Protein AF-A0A559QJW7-F1 (afdb_monomer)

Sequence (83 aa):
MESEQKNYAKQIYRRWALQYALAFPLLLALLATVQYVKGQGLVNALLFAAIWSLFSVIVHGLVRLRNLRKNPACVLGDQGEDS

Structure (mmCIF, N/CA/C/O backbone):
data_AF-A0A559QJW7-F1
#
_entry.id   AF-A0A559QJW7-F1
#
loop_
_atom_site.group_PDB
_atom_site.id
_atom_site.type_symbol
_atom_site.label_atom_id
_atom_site.label_alt_id
_atom_site.label_comp_id
_atom_site.label_asym_id
_atom_site.label_entity_id
_atom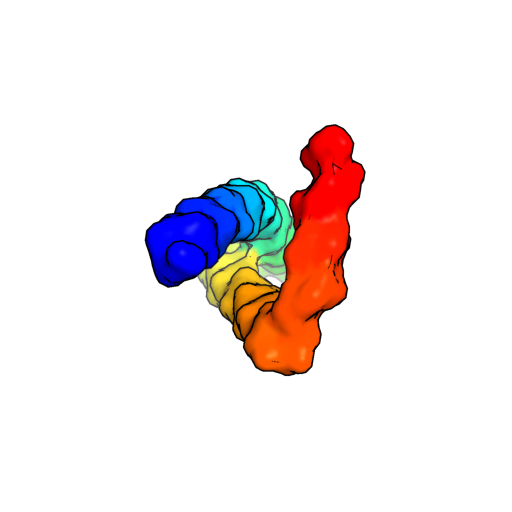_site.label_seq_id
_atom_site.pdbx_PDB_ins_code
_atom_site.Cartn_x
_atom_site.Cartn_y
_atom_site.Cartn_z
_atom_site.occupancy
_atom_site.B_iso_or_equiv
_atom_site.auth_seq_id
_atom_site.auth_comp_id
_atom_site.auth_asym_id
_atom_site.auth_atom_id
_atom_site.pdbx_PDB_model_num
ATOM 1 N N . MET A 1 1 ? 15.848 3.979 -29.172 1.00 55.66 1 MET A N 1
ATOM 2 C CA . MET A 1 1 ? 15.529 2.791 -28.344 1.00 55.66 1 MET A CA 1
ATOM 3 C C . MET A 1 1 ? 15.427 3.112 -26.852 1.00 55.66 1 MET A C 1
ATOM 5 O O . MET A 1 1 ? 14.518 2.607 -26.210 1.00 55.66 1 MET A O 1
ATOM 9 N N . GLU A 1 2 ? 16.287 3.967 -26.285 1.00 60.69 2 GLU A N 1
ATOM 10 C CA . GLU A 1 2 ? 16.231 4.307 -24.847 1.00 60.69 2 GLU A CA 1
ATOM 11 C C . GLU A 1 2 ? 15.033 5.200 -24.449 1.00 60.69 2 GLU A C 1
ATOM 13 O O . GLU A 1 2 ? 14.485 5.067 -23.357 1.00 60.69 2 GLU A O 1
ATOM 18 N N . SER A 1 3 ? 14.580 6.080 -25.348 1.00 62.59 3 SER A N 1
ATOM 19 C CA . SER A 1 3 ? 13.386 6.923 -25.160 1.00 62.59 3 SER A CA 1
ATOM 20 C C . SER A 1 3 ? 12.083 6.115 -25.117 1.00 62.59 3 SER A C 1
ATOM 22 O O . SER A 1 3 ? 11.224 6.369 -24.277 1.00 62.59 3 SER A O 1
ATOM 24 N N . GLU A 1 4 ? 11.972 5.107 -25.980 1.00 63.84 4 GLU A N 1
ATOM 25 C CA . GLU A 1 4 ? 10.845 4.171 -26.042 1.00 63.84 4 GLU A CA 1
ATOM 26 C C . GLU A 1 4 ? 10.719 3.388 -24.726 1.00 63.84 4 GLU A C 1
ATOM 28 O O . GLU A 1 4 ? 9.674 3.415 -24.083 1.00 63.84 4 GLU A O 1
ATOM 33 N N . GLN A 1 5 ? 11.817 2.795 -24.241 1.00 66.31 5 GLN A N 1
ATOM 34 C CA . GLN A 1 5 ? 11.860 2.072 -22.960 1.00 66.31 5 GLN A CA 1
ATOM 35 C C . GLN A 1 5 ? 11.419 2.930 -21.762 1.00 66.31 5 GLN A C 1
ATOM 37 O O . GLN A 1 5 ? 10.675 2.456 -20.900 1.00 66.31 5 GLN A O 1
ATOM 42 N N . LYS A 1 6 ? 11.809 4.213 -21.719 1.00 70.12 6 LYS A N 1
ATOM 43 C CA . LYS A 1 6 ? 11.360 5.145 -20.668 1.00 70.12 6 LYS A CA 1
ATOM 44 C C . LYS A 1 6 ? 9.845 5.376 -20.710 1.00 70.12 6 LYS A C 1
ATOM 46 O O . LYS A 1 6 ? 9.221 5.453 -19.650 1.00 70.12 6 LYS A O 1
ATOM 51 N N . ASN A 1 7 ? 9.245 5.442 -21.900 1.00 75.75 7 ASN A N 1
ATOM 52 C CA . ASN A 1 7 ? 7.797 5.590 -22.055 1.00 75.75 7 ASN A CA 1
ATOM 53 C C . ASN A 1 7 ? 7.033 4.337 -21.608 1.00 75.75 7 ASN A C 1
ATOM 55 O O . ASN A 1 7 ? 6.071 4.470 -20.848 1.00 75.75 7 ASN A O 1
ATOM 59 N N . TYR A 1 8 ? 7.481 3.137 -21.989 1.00 71.12 8 TYR A N 1
ATOM 60 C CA . TYR A 1 8 ? 6.853 1.886 -21.539 1.00 71.12 8 TYR A CA 1
ATOM 61 C C . TYR A 1 8 ? 6.954 1.715 -20.022 1.00 71.12 8 TYR A C 1
ATOM 63 O O . TYR A 1 8 ? 5.947 1.469 -19.356 1.00 71.12 8 TYR A O 1
ATOM 71 N N . ALA A 1 9 ? 8.139 1.948 -19.449 1.00 73.44 9 ALA A N 1
ATOM 72 C CA . ALA A 1 9 ? 8.338 1.890 -18.005 1.00 73.44 9 ALA A CA 1
ATOM 73 C C . ALA A 1 9 ? 7.392 2.852 -17.269 1.00 73.44 9 ALA A C 1
ATOM 75 O O . ALA A 1 9 ? 6.718 2.461 -16.317 1.00 73.44 9 ALA A O 1
ATOM 76 N N . LYS A 1 10 ? 7.267 4.095 -17.753 1.00 79.3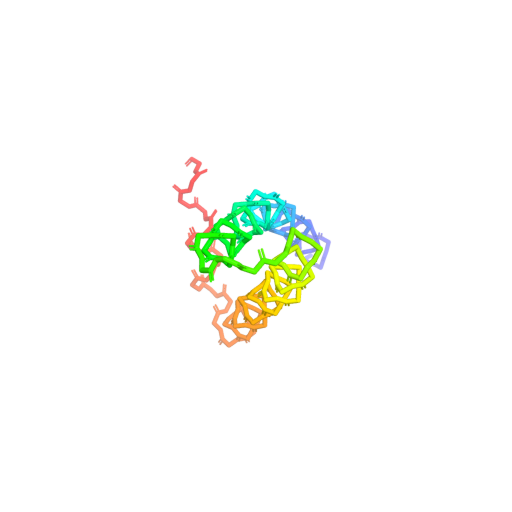8 10 LYS A N 1
ATOM 77 C CA . LYS A 1 10 ? 6.354 5.095 -17.183 1.00 79.38 10 LYS A CA 1
ATOM 78 C C . LYS A 1 10 ? 4.893 4.625 -17.186 1.00 79.38 10 LYS A C 1
ATOM 80 O O . LYS A 1 10 ? 4.185 4.861 -16.207 1.00 79.38 10 LYS A O 1
ATOM 85 N N . GLN A 1 11 ? 4.435 3.967 -18.253 1.00 78.75 11 GLN A N 1
ATOM 86 C CA . GLN A 1 11 ? 3.067 3.439 -18.320 1.00 78.75 11 GLN A CA 1
ATOM 87 C C . GLN A 1 11 ? 2.836 2.289 -17.331 1.00 78.75 11 GLN A C 1
ATOM 89 O O . GLN A 1 11 ? 1.825 2.282 -16.627 1.00 78.75 11 GLN A O 1
ATOM 94 N N . ILE A 1 12 ? 3.796 1.371 -17.218 1.00 78.12 12 ILE A N 1
ATOM 95 C CA . ILE A 1 12 ? 3.738 0.225 -16.300 1.00 78.12 12 ILE A CA 1
ATOM 96 C C . ILE A 1 12 ? 3.665 0.705 -14.847 1.00 78.12 12 ILE A C 1
ATOM 98 O O . ILE A 1 12 ? 2.758 0.320 -14.107 1.00 78.12 12 ILE A O 1
ATOM 102 N N . TYR A 1 13 ? 4.543 1.633 -14.456 1.00 79.06 13 TYR A N 1
ATOM 103 C CA . TYR A 1 13 ? 4.523 2.199 -13.105 1.00 79.06 13 TYR A CA 1
ATOM 104 C C . TYR A 1 13 ? 3.202 2.896 -12.778 1.00 79.06 13 TYR A C 1
ATOM 106 O O . TYR A 1 13 ? 2.745 2.834 -11.639 1.00 79.06 13 TYR A O 1
ATOM 114 N N . ARG A 1 14 ? 2.554 3.523 -13.766 1.00 81.75 14 ARG A N 1
ATOM 115 C CA . ARG A 1 14 ? 1.256 4.176 -13.569 1.00 81.75 14 ARG A CA 1
ATOM 116 C C . ARG A 1 14 ? 0.137 3.167 -13.302 1.00 81.75 14 ARG A C 1
ATOM 118 O O . ARG A 1 14 ? -0.658 3.391 -12.392 1.00 81.75 14 ARG A O 1
ATOM 125 N N . ARG A 1 15 ? 0.085 2.055 -14.046 1.00 84.19 15 ARG A N 1
ATOM 126 C CA . ARG A 1 15 ? -0.886 0.970 -13.798 1.00 84.19 15 ARG A CA 1
ATOM 127 C C . ARG A 1 15 ? -0.668 0.347 -12.420 1.00 84.19 15 ARG A C 1
ATOM 129 O O . ARG A 1 15 ? -1.619 0.160 -11.665 1.00 84.19 15 ARG A O 1
ATOM 136 N N . TRP A 1 16 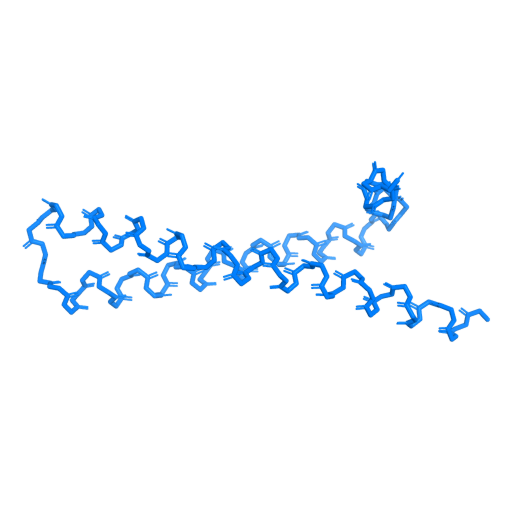? 0.590 0.107 -12.058 1.00 83.50 16 TRP A N 1
ATOM 137 C CA . TRP A 1 16 ? 0.946 -0.453 -10.756 1.00 83.50 16 TRP A CA 1
ATOM 138 C C . TRP A 1 16 ? 0.580 0.493 -9.613 1.00 83.50 16 TRP A C 1
ATOM 140 O O . TRP A 1 16 ? 0.005 0.057 -8.621 1.00 83.50 16 TRP A O 1
ATOM 150 N N . ALA A 1 17 ? 0.836 1.793 -9.765 1.00 84.50 17 ALA A N 1
ATOM 151 C CA . ALA A 1 17 ? 0.443 2.793 -8.779 1.00 84.50 17 ALA A CA 1
ATOM 152 C C . ALA A 1 17 ? -1.074 2.792 -8.531 1.00 84.50 17 ALA A C 1
ATOM 154 O O . ALA A 1 17 ? -1.490 2.875 -7.380 1.00 84.50 17 ALA A O 1
ATOM 155 N N . LEU A 1 18 ? -1.896 2.633 -9.576 1.00 87.44 18 LEU A N 1
ATOM 156 C CA . LEU A 1 18 ? -3.353 2.520 -9.434 1.00 87.44 18 LEU A CA 1
ATOM 157 C C . LEU A 1 18 ? -3.768 1.241 -8.695 1.00 87.44 18 LEU A C 1
ATOM 159 O O . LEU A 1 18 ? -4.603 1.301 -7.795 1.00 87.44 18 LEU A O 1
ATOM 163 N N . GLN A 1 19 ? -3.157 0.098 -9.021 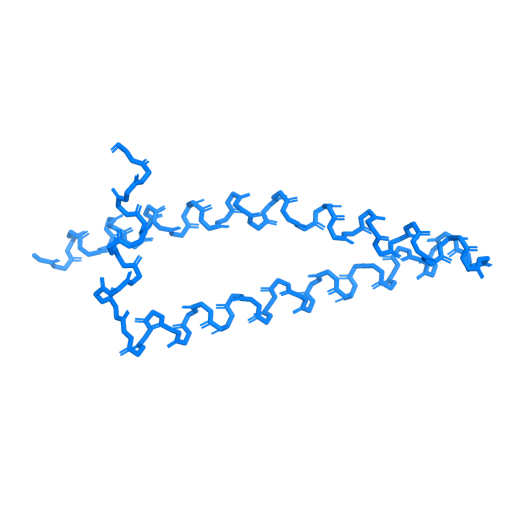1.00 86.12 19 GLN A N 1
ATOM 164 C CA . GLN A 1 19 ? -3.423 -1.163 -8.320 1.00 86.12 19 GLN A CA 1
ATOM 165 C C . GLN A 1 19 ? -3.072 -1.065 -6.832 1.00 86.12 19 GLN A C 1
ATOM 167 O O . GLN A 1 19 ? -3.872 -1.454 -5.984 1.00 86.12 19 GLN A O 1
ATOM 172 N N . TYR A 1 20 ? -1.915 -0.491 -6.494 1.00 86.75 20 TYR A N 1
ATOM 173 C CA . TYR A 1 20 ? -1.519 -0.300 -5.098 1.00 86.75 20 TYR A CA 1
ATOM 174 C C . TYR A 1 20 ? -2.376 0.746 -4.380 1.00 86.75 20 TYR A C 1
ATOM 176 O O . TYR A 1 20 ? -2.687 0.559 -3.205 1.00 86.75 20 TYR A O 1
ATOM 184 N N . ALA A 1 21 ? -2.814 1.798 -5.077 1.00 87.88 21 ALA A N 1
ATOM 185 C CA . ALA A 1 21 ? -3.717 2.803 -4.522 1.00 87.88 21 ALA A CA 1
ATOM 186 C C . ALA A 1 21 ? -5.085 2.217 -4.138 1.00 87.88 21 ALA A C 1
ATOM 188 O O . ALA A 1 21 ? -5.685 2.689 -3.178 1.00 87.88 21 ALA A O 1
ATOM 189 N N . LEU A 1 22 ? -5.557 1.183 -4.843 1.00 89.44 22 LEU A N 1
ATOM 190 C CA . LEU A 1 22 ? -6.790 0.462 -4.505 1.00 89.44 22 LEU A CA 1
ATOM 191 C C . LEU A 1 22 ? -6.559 -0.664 -3.485 1.00 89.44 22 LEU A C 1
ATOM 193 O O . LEU A 1 22 ? -7.368 -0.856 -2.579 1.00 89.44 22 LEU A O 1
ATOM 197 N N . ALA A 1 23 ? -5.444 -1.390 -3.589 1.00 88.12 23 ALA A N 1
ATOM 198 C CA . ALA A 1 23 ? -5.127 -2.491 -2.682 1.00 88.12 23 ALA A CA 1
ATOM 199 C C . ALA A 1 23 ? -4.826 -2.010 -1.253 1.00 88.12 23 ALA A C 1
ATOM 201 O O . ALA A 1 23 ? -5.213 -2.664 -0.287 1.00 88.12 23 ALA A O 1
ATOM 202 N N . PHE A 1 24 ? -4.166 -0.859 -1.106 1.00 88.25 24 PHE A N 1
ATOM 203 C CA . PHE A 1 24 ? -3.795 -0.306 0.195 1.00 88.25 24 PHE A CA 1
ATOM 204 C C . PHE A 1 24 ? -4.994 -0.012 1.122 1.00 88.25 24 PHE A C 1
ATOM 206 O O . PHE A 1 24 ? -4.981 -0.517 2.249 1.00 88.25 24 PHE A O 1
ATOM 213 N N . PRO A 1 25 ? -6.036 0.746 0.711 1.00 90.62 25 PRO A N 1
ATOM 214 C CA . PRO A 1 25 ? -7.201 0.996 1.558 1.00 90.62 25 PRO A CA 1
ATOM 215 C C . PRO A 1 25 ? -8.002 -0.280 1.829 1.00 90.62 25 PRO A C 1
ATOM 217 O O . PRO A 1 25 ? -8.533 -0.429 2.927 1.00 90.62 25 PRO A O 1
ATOM 220 N N . LEU A 1 26 ? -8.041 -1.223 0.880 1.00 93.12 26 LEU A N 1
ATOM 221 C CA . LEU A 1 26 ? -8.704 -2.513 1.070 1.00 93.12 26 LEU A CA 1
ATOM 222 C C . LEU A 1 26 ? -8.013 -3.346 2.161 1.00 93.12 26 LEU A C 1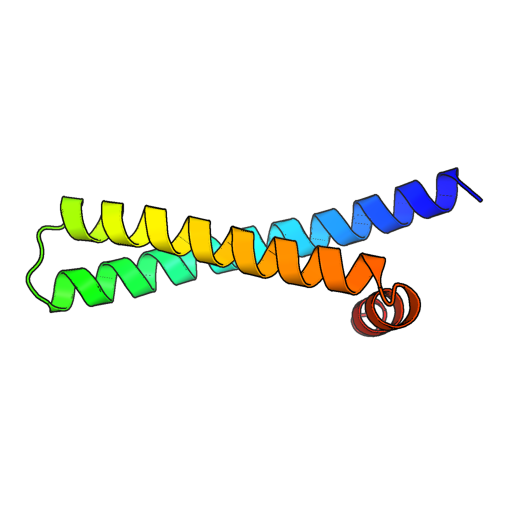
ATOM 224 O O . LEU A 1 26 ? -8.672 -3.841 3.074 1.00 93.12 26 LEU A O 1
ATOM 228 N N . LEU A 1 27 ? -6.682 -3.458 2.101 1.00 92.19 27 LEU A N 1
ATOM 229 C CA . LEU A 1 27 ? -5.882 -4.146 3.117 1.00 92.19 27 LEU A CA 1
ATOM 230 C C . LEU A 1 27 ? -5.982 -3.456 4.477 1.00 92.19 27 LEU A C 1
ATOM 232 O O . LEU A 1 27 ? -6.108 -4.128 5.499 1.00 92.19 27 LEU A O 1
ATOM 236 N N . LEU A 1 28 ? -5.957 -2.122 4.492 1.00 91.69 28 LEU A N 1
ATOM 237 C CA . LEU A 1 28 ? -6.090 -1.347 5.720 1.00 91.69 28 LEU A CA 1
ATOM 238 C C . LEU A 1 28 ? -7.452 -1.594 6.372 1.00 91.69 28 LEU A C 1
ATOM 240 O O . LEU A 1 28 ? -7.500 -1.920 7.556 1.00 91.69 28 LEU A O 1
ATOM 244 N N . ALA A 1 29 ? -8.542 -1.501 5.607 1.00 92.88 29 ALA A N 1
ATOM 245 C CA . ALA A 1 29 ? -9.885 -1.776 6.106 1.00 92.88 29 ALA A CA 1
ATOM 246 C C . ALA A 1 29 ? -9.990 -3.209 6.644 1.00 92.88 29 ALA A C 1
ATOM 248 O O . ALA A 1 29 ? -10.399 -3.399 7.785 1.00 92.88 29 ALA A O 1
ATOM 249 N N . LEU A 1 30 ? -9.529 -4.203 5.878 1.00 94.44 30 LEU A N 1
ATOM 250 C CA . LEU A 1 30 ? -9.571 -5.611 6.275 1.00 94.44 30 LEU A CA 1
ATOM 251 C C . LEU A 1 30 ? -8.831 -5.860 7.599 1.00 94.44 30 LEU A C 1
ATOM 253 O O . LEU A 1 30 ? -9.380 -6.461 8.523 1.00 94.44 30 LEU A O 1
ATOM 257 N N . LEU A 1 31 ? -7.592 -5.379 7.712 1.00 92.88 31 LEU A N 1
ATOM 258 C CA . LEU A 1 31 ? -6.764 -5.583 8.901 1.00 92.88 31 LEU A CA 1
ATOM 259 C C . LEU A 1 31 ? -7.303 -4.811 10.111 1.00 92.88 31 LEU A C 1
ATOM 261 O O . LEU A 1 31 ? -7.294 -5.340 11.225 1.00 92.88 31 LEU A O 1
ATOM 265 N N . ALA A 1 32 ? -7.810 -3.594 9.900 1.00 92.12 32 ALA A N 1
ATOM 266 C CA . ALA A 1 32 ? -8.424 -2.801 10.958 1.00 92.12 32 ALA A CA 1
ATOM 267 C C . ALA A 1 32 ? -9.698 -3.481 11.477 1.00 92.12 32 ALA A C 1
ATOM 269 O O . ALA A 1 32 ? -9.863 -3.612 12.690 1.00 92.12 32 ALA A O 1
ATOM 270 N N . THR A 1 33 ? -10.552 -3.990 10.583 1.00 92.88 33 THR A N 1
ATOM 271 C CA . THR A 1 33 ? -11.759 -4.739 10.953 1.00 92.88 33 THR A CA 1
ATOM 272 C C . THR A 1 33 ? -11.410 -5.990 11.754 1.00 92.88 33 THR A C 1
ATOM 274 O O . THR A 1 33 ? -11.998 -6.211 12.809 1.00 92.88 33 THR A O 1
ATOM 277 N N . 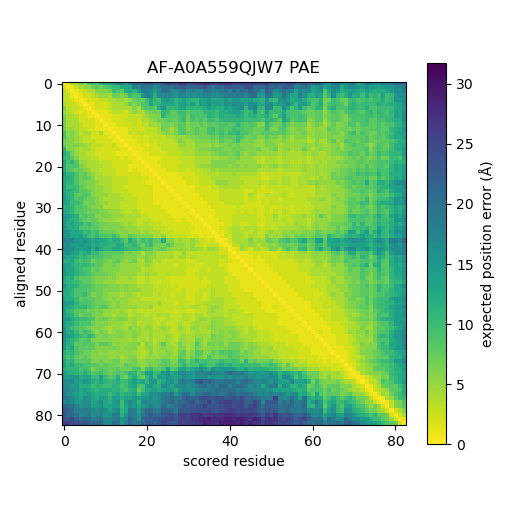VAL A 1 34 ? -10.417 -6.778 11.325 1.00 93.94 34 VAL A N 1
ATOM 278 C CA . VAL A 1 34 ? -9.982 -7.980 12.061 1.00 93.94 34 VAL A CA 1
ATOM 279 C C . VAL A 1 34 ? -9.534 -7.640 13.484 1.00 93.94 34 VAL A C 1
ATOM 281 O O . VAL A 1 34 ? -9.873 -8.356 14.426 1.00 93.94 34 VAL A O 1
ATOM 284 N N . GLN A 1 35 ? -8.787 -6.551 13.665 1.00 89.94 35 GLN A N 1
ATOM 285 C CA . GLN A 1 35 ? -8.324 -6.142 14.992 1.00 89.94 35 GLN A CA 1
ATOM 286 C C . GLN A 1 35 ? -9.451 -5.552 15.847 1.00 89.94 35 GLN A C 1
ATOM 288 O O . GLN A 1 35 ? -9.501 -5.818 17.048 1.00 89.94 35 GLN A O 1
ATOM 293 N N . TYR A 1 36 ? -10.383 -4.822 15.237 1.00 90.12 36 TYR A N 1
ATOM 294 C CA . TYR A 1 36 ? -11.558 -4.288 15.920 1.00 90.12 36 TYR A CA 1
ATOM 295 C C . TYR A 1 36 ? -12.481 -5.407 16.428 1.00 90.12 36 TYR A C 1
ATOM 297 O O . TYR A 1 36 ? -12.887 -5.389 17.587 1.00 90.12 36 TYR A O 1
ATOM 305 N N . VAL A 1 37 ? -12.729 -6.442 15.611 1.00 92.94 37 VAL A N 1
ATOM 306 C CA . VAL A 1 37 ? -13.512 -7.631 16.011 1.00 92.94 37 VAL A CA 1
ATOM 307 C C . VAL A 1 37 ? -12.858 -8.381 17.177 1.00 92.94 37 VAL A C 1
ATOM 309 O O . VAL A 1 37 ? -13.554 -8.924 18.028 1.00 92.94 37 VAL A O 1
ATOM 312 N N . LYS A 1 38 ? -11.525 -8.366 17.280 1.00 90.44 38 LYS A N 1
ATOM 313 C CA . LYS A 1 38 ? -10.789 -8.938 18.422 1.00 90.44 38 LYS A CA 1
ATOM 314 C C . LYS A 1 38 ? -10.881 -8.103 19.709 1.00 90.44 38 LYS A C 1
ATOM 316 O O . LYS A 1 38 ? -10.208 -8.430 20.684 1.00 90.44 38 LYS A O 1
ATOM 321 N N . GLY A 1 39 ? -11.655 -7.017 19.718 1.00 90.25 39 GLY A N 1
ATOM 322 C CA . GLY A 1 39 ? -11.816 -6.143 20.880 1.00 90.25 39 GLY A CA 1
ATOM 323 C C . GLY A 1 39 ? -10.628 -5.211 21.128 1.00 90.25 39 GLY A C 1
ATOM 324 O O . GLY A 1 39 ? -10.505 -4.654 22.217 1.00 90.25 39 GLY A O 1
ATOM 325 N N . GLN A 1 40 ? -9.733 -5.035 20.149 1.00 91.56 40 GLN A N 1
ATOM 326 C CA . GLN A 1 40 ? -8.666 -4.040 20.252 1.00 91.56 40 GLN A CA 1
ATOM 327 C C . GLN A 1 40 ? -9.237 -2.630 20.067 1.00 91.56 40 GLN A C 1
ATOM 329 O O . GLN A 1 40 ? -10.164 -2.412 19.287 1.00 91.56 40 GLN A O 1
ATOM 334 N N . GLY A 1 41 ? -8.645 -1.648 20.751 1.00 91.94 41 GLY A N 1
ATOM 335 C CA . GLY A 1 41 ? -9.014 -0.245 20.572 1.00 91.94 41 GLY A CA 1
ATOM 336 C C . GLY A 1 41 ? -8.810 0.228 19.127 1.00 91.94 41 GLY A C 1
ATOM 337 O O . GLY A 1 41 ? -7.878 -0.210 18.450 1.00 91.94 41 GLY A O 1
ATOM 338 N N . LEU A 1 42 ? -9.651 1.165 18.672 1.00 90.25 42 LEU A N 1
ATOM 339 C CA . LEU A 1 42 ? -9.646 1.681 17.295 1.00 90.25 42 LEU A CA 1
ATOM 340 C C . LEU A 1 42 ? -8.263 2.194 16.858 1.00 90.25 42 LEU A C 1
ATOM 342 O O . LEU A 1 42 ? -7.814 1.906 15.752 1.00 90.25 42 LEU A O 1
ATOM 346 N N . VAL A 1 43 ? -7.559 2.900 17.748 1.00 92.00 43 VAL A N 1
ATOM 347 C CA . VAL A 1 43 ? -6.206 3.419 17.486 1.00 92.00 43 VAL A CA 1
ATOM 348 C C . VAL A 1 43 ? -5.213 2.279 17.242 1.00 92.00 43 VAL A C 1
ATOM 350 O O . VAL A 1 43 ? -4.472 2.310 16.263 1.00 92.00 43 VAL A O 1
ATOM 353 N N . ASN A 1 44 ? -5.239 1.237 18.078 1.00 89.31 44 ASN A N 1
ATOM 354 C CA . ASN A 1 44 ? -4.347 0.082 17.941 1.00 89.31 44 ASN A CA 1
ATOM 355 C C . ASN A 1 44 ? -4.658 -0.724 16.675 1.00 89.31 44 ASN A C 1
ATOM 357 O O . ASN A 1 44 ? -3.742 -1.184 15.994 1.00 89.31 44 ASN A O 1
ATOM 361 N N . ALA A 1 45 ? -5.942 -0.867 16.338 1.00 91.50 45 ALA A N 1
ATOM 362 C CA . ALA A 1 45 ? -6.385 -1.532 15.119 1.00 91.50 45 ALA A CA 1
ATOM 363 C C . ALA A 1 45 ? -5.898 -0.801 13.857 1.00 91.50 45 ALA A C 1
ATOM 365 O O . ALA A 1 45 ? -5.364 -1.439 12.950 1.00 91.50 45 ALA A O 1
ATOM 366 N N . LEU A 1 46 ? -6.015 0.531 13.821 1.00 91.75 46 LEU A N 1
ATOM 367 C CA . LEU A 1 46 ? -5.538 1.353 12.706 1.00 91.75 46 LEU A CA 1
ATOM 368 C C . LEU A 1 46 ? -4.012 1.347 12.587 1.00 91.75 46 LEU A C 1
ATOM 370 O O . LEU A 1 46 ? -3.492 1.206 11.482 1.00 91.75 46 LEU A O 1
ATOM 374 N N . LEU A 1 47 ? -3.291 1.456 13.707 1.00 93.19 47 LEU A N 1
ATOM 375 C CA . LEU A 1 47 ? -1.827 1.440 13.702 1.00 93.19 47 LEU A CA 1
ATOM 376 C C . LEU A 1 47 ? -1.289 0.089 13.207 1.00 93.19 47 LEU A C 1
ATOM 378 O O . LEU A 1 47 ? -0.396 0.046 12.361 1.00 93.19 47 LEU A O 1
ATOM 382 N N . PHE A 1 48 ? -1.889 -1.013 13.671 1.00 92.38 48 PHE A N 1
ATOM 383 C CA . PHE A 1 48 ? -1.604 -2.356 13.170 1.00 92.38 48 PHE A CA 1
ATOM 384 C C . PHE A 1 48 ? -1.875 -2.446 11.664 1.00 92.38 48 PHE A C 1
ATOM 386 O O . PHE A 1 48 ? -0.992 -2.825 10.895 1.00 92.38 48 PHE A O 1
ATOM 393 N N . ALA A 1 49 ? -3.070 -2.051 11.227 1.00 92.25 49 ALA A N 1
ATOM 394 C CA . ALA A 1 49 ? -3.458 -2.118 9.825 1.00 92.25 49 ALA A CA 1
ATOM 395 C C . ALA A 1 49 ? -2.531 -1.301 8.913 1.00 92.25 49 ALA A C 1
ATOM 397 O O . ALA A 1 49 ? -2.163 -1.774 7.840 1.00 92.25 49 ALA A O 1
ATOM 398 N N . ALA A 1 50 ? -2.102 -0.115 9.349 1.00 92.31 50 ALA A N 1
ATOM 399 C CA . ALA A 1 50 ? -1.188 0.737 8.596 1.00 92.31 50 ALA A CA 1
ATOM 400 C C . ALA A 1 50 ? 0.192 0.085 8.406 1.00 92.31 50 ALA A C 1
ATOM 402 O O . ALA A 1 50 ? 0.686 0.015 7.278 1.00 92.31 50 ALA A O 1
ATOM 403 N N . ILE A 1 51 ? 0.790 -0.442 9.482 1.00 94.81 51 ILE A N 1
ATOM 404 C CA . ILE A 1 51 ? 2.106 -1.101 9.434 1.00 94.81 51 ILE A CA 1
ATOM 405 C C . ILE A 1 51 ? 2.061 -2.325 8.511 1.00 94.81 51 ILE A C 1
ATOM 407 O O . ILE A 1 51 ? 2.913 -2.486 7.634 1.00 94.81 51 ILE A O 1
ATOM 411 N N . TRP A 1 52 ? 1.044 -3.172 8.671 1.00 91.12 52 TRP A N 1
ATOM 412 C CA . TRP A 1 52 ? 0.925 -4.416 7.911 1.00 91.12 52 TRP A CA 1
ATOM 413 C C . TRP A 1 52 ? 0.507 -4.200 6.452 1.00 91.12 52 TRP A C 1
ATOM 415 O O . TRP A 1 52 ? 0.983 -4.923 5.572 1.00 91.12 52 TRP A O 1
ATOM 425 N N . SER A 1 53 ? -0.318 -3.189 6.163 1.00 91.62 53 SER A N 1
ATOM 426 C CA . SER A 1 53 ? -0.653 -2.806 4.786 1.00 91.62 53 SER A CA 1
ATOM 427 C C . SER A 1 53 ? 0.582 -2.276 4.048 1.00 91.62 53 SER A C 1
ATOM 429 O O . SER A 1 53 ? 0.872 -2.713 2.932 1.00 91.62 53 SER A O 1
ATOM 431 N N . LEU A 1 54 ? 1.393 -1.435 4.706 1.00 90.88 54 LEU A N 1
ATOM 432 C CA . LEU A 1 54 ? 2.654 -0.950 4.141 1.00 90.88 54 LEU A CA 1
ATOM 433 C C . LEU A 1 54 ? 3.627 -2.106 3.860 1.00 90.88 54 LEU A C 1
ATOM 435 O O . LEU A 1 54 ? 4.177 -2.197 2.762 1.00 90.88 54 LEU A O 1
ATOM 439 N N . PHE A 1 55 ? 3.797 -3.021 4.819 1.00 93.06 55 PHE A N 1
ATOM 440 C CA . PHE A 1 55 ? 4.660 -4.190 4.647 1.00 93.06 55 PHE A CA 1
ATOM 441 C C . PHE A 1 55 ? 4.205 -5.067 3.471 1.00 93.06 55 PHE A C 1
ATOM 443 O O . PHE A 1 55 ? 5.021 -5.487 2.649 1.00 93.06 55 PHE A O 1
ATOM 450 N N . SER A 1 56 ? 2.894 -5.277 3.335 1.00 90.81 56 SER A N 1
ATOM 451 C CA . SER A 1 56 ? 2.309 -6.068 2.247 1.00 90.81 56 SER A CA 1
ATOM 452 C C . SER A 1 56 ? 2.583 -5.458 0.870 1.00 90.81 56 SER A C 1
ATOM 454 O O . SER A 1 56 ? 2.992 -6.177 -0.046 1.00 90.81 56 SER A O 1
ATOM 456 N N . VAL A 1 57 ? 2.419 -4.137 0.724 1.00 88.81 57 VAL A N 1
ATOM 457 C CA . VAL A 1 57 ? 2.710 -3.417 -0.529 1.00 88.81 57 VAL A CA 1
ATOM 458 C C . VAL A 1 57 ? 4.202 -3.474 -0.862 1.00 88.81 57 VAL A C 1
ATOM 460 O O . VAL A 1 57 ? 4.561 -3.742 -2.010 1.00 88.81 57 VAL A O 1
ATOM 463 N N . ILE A 1 58 ? 5.080 -3.288 0.131 1.00 91.00 58 ILE A N 1
ATOM 464 C CA . ILE A 1 58 ? 6.537 -3.350 -0.065 1.00 91.00 58 ILE A CA 1
ATOM 465 C C . ILE A 1 58 ? 6.966 -4.738 -0.548 1.00 91.00 58 ILE A C 1
ATOM 467 O O . ILE A 1 58 ? 7.707 -4.843 -1.527 1.00 91.00 58 ILE A O 1
ATOM 471 N N . VAL A 1 59 ? 6.496 -5.808 0.100 1.00 91.81 59 VAL A N 1
ATOM 472 C CA . VAL A 1 59 ? 6.853 -7.181 -0.282 1.00 91.81 59 VAL A CA 1
ATOM 473 C C . VAL A 1 59 ? 6.364 -7.494 -1.696 1.00 91.81 59 VAL A C 1
ATOM 475 O O . VAL A 1 59 ? 7.151 -7.984 -2.509 1.00 91.81 59 VAL A O 1
ATOM 478 N N . HIS A 1 60 ? 5.116 -7.152 -2.031 1.00 88.06 60 HIS A N 1
ATOM 479 C CA . HIS A 1 60 ? 4.591 -7.341 -3.388 1.00 88.06 60 HIS A CA 1
ATOM 480 C C . HIS A 1 60 ? 5.395 -6.561 -4.434 1.00 88.06 60 HIS A C 1
ATOM 482 O O . HIS A 1 60 ? 5.781 -7.125 -5.462 1.00 88.06 60 HIS A O 1
ATOM 488 N N . GLY A 1 61 ? 5.709 -5.294 -4.151 1.00 86.12 61 GLY A N 1
ATOM 489 C CA . GLY A 1 61 ? 6.521 -4.452 -5.024 1.00 86.12 61 GLY A CA 1
ATOM 490 C C . GLY A 1 61 ? 7.920 -5.026 -5.250 1.00 86.12 61 GLY A C 1
ATOM 491 O O . GLY A 1 61 ? 8.375 -5.117 -6.390 1.00 86.12 61 GLY A O 1
ATOM 492 N N . LEU A 1 62 ? 8.584 -5.492 -4.187 1.00 88.25 62 LEU A N 1
ATOM 493 C CA . LEU A 1 62 ? 9.913 -6.102 -4.265 1.00 88.25 62 LEU A CA 1
ATOM 494 C C . LEU A 1 62 ? 9.912 -7.409 -5.056 1.00 88.25 62 LEU A C 1
ATOM 496 O O . LEU A 1 62 ? 10.812 -7.626 -5.871 1.00 88.25 62 LEU A O 1
ATOM 500 N N . VAL A 1 63 ? 8.923 -8.279 -4.838 1.00 86.81 63 VAL A N 1
ATOM 501 C CA . VAL A 1 63 ? 8.785 -9.530 -5.596 1.00 86.81 63 VAL A CA 1
ATOM 502 C C . VAL A 1 63 ? 8.565 -9.223 -7.075 1.00 86.81 63 VAL A C 1
ATOM 504 O O . VAL A 1 63 ? 9.244 -9.805 -7.923 1.00 86.81 63 VAL A O 1
ATOM 507 N N . ARG A 1 64 ? 7.694 -8.260 -7.400 1.00 82.06 64 ARG A N 1
ATOM 508 C CA . ARG A 1 64 ? 7.394 -7.898 -8.791 1.00 82.06 64 ARG A CA 1
ATOM 509 C C . ARG A 1 64 ? 8.582 -7.234 -9.487 1.00 82.06 64 ARG A C 1
ATOM 511 O O . ARG A 1 64 ? 8.868 -7.563 -10.636 1.00 82.06 64 ARG A O 1
ATOM 518 N N . LEU A 1 65 ? 9.345 -6.404 -8.773 1.00 83.75 65 LEU A N 1
ATOM 519 C CA . LEU A 1 65 ? 10.586 -5.811 -9.279 1.00 83.75 65 LEU A CA 1
ATOM 520 C C . LEU A 1 65 ? 11.683 -6.866 -9.485 1.00 83.75 65 LEU A C 1
ATOM 522 O O . LEU A 1 65 ? 12.377 -6.857 -10.503 1.00 83.75 65 LEU A O 1
ATOM 526 N N . ARG A 1 66 ? 11.826 -7.812 -8.548 1.00 83.62 66 ARG A N 1
ATOM 527 C CA . ARG A 1 66 ? 12.740 -8.955 -8.695 1.00 83.62 66 ARG A CA 1
ATOM 528 C C . ARG A 1 66 ? 12.369 -9.818 -9.897 1.00 83.62 66 ARG A C 1
ATOM 530 O O . ARG A 1 66 ? 13.270 -10.240 -10.619 1.00 83.62 66 ARG A O 1
ATOM 537 N N . ASN A 1 67 ? 11.078 -10.060 -10.121 1.00 82.56 67 ASN A N 1
ATOM 538 C CA . ASN A 1 67 ? 10.613 -10.852 -11.253 1.00 82.56 67 ASN A CA 1
ATOM 539 C C . ASN A 1 67 ? 10.828 -10.115 -12.586 1.00 82.56 67 ASN A C 1
ATOM 541 O O . ASN A 1 67 ? 11.349 -10.713 -13.522 1.00 82.56 67 ASN A O 1
ATOM 545 N N . LEU A 1 68 ? 10.560 -8.803 -12.637 1.00 77.81 68 LEU A N 1
ATOM 546 C CA . LEU A 1 68 ? 10.853 -7.953 -13.799 1.00 77.81 68 LEU A CA 1
ATOM 547 C C . LEU A 1 68 ? 12.350 -7.951 -14.147 1.00 77.81 68 LEU A C 1
ATOM 549 O O . LEU A 1 68 ? 12.716 -8.004 -15.3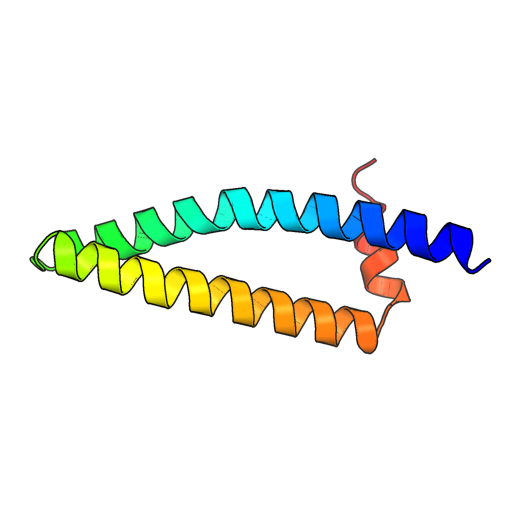17 1.00 77.81 68 LEU A O 1
ATOM 553 N N . ARG A 1 69 ? 13.224 -7.931 -13.132 1.00 77.44 69 ARG A N 1
ATOM 554 C CA . ARG A 1 69 ? 14.680 -7.966 -13.329 1.00 77.44 69 ARG A CA 1
ATOM 555 C C . ARG A 1 69 ? 15.184 -9.320 -13.836 1.00 77.44 69 ARG A C 1
ATOM 557 O O . ARG A 1 69 ? 16.174 -9.347 -14.557 1.00 77.44 69 ARG A O 1
ATOM 564 N N . LYS A 1 70 ? 14.554 -10.428 -13.431 1.00 79.88 70 LYS A N 1
ATOM 565 C CA . LYS A 1 70 ? 14.967 -11.783 -13.832 1.00 79.88 70 LYS A CA 1
ATOM 566 C C . LYS A 1 70 ? 14.365 -12.221 -15.169 1.00 79.88 70 LYS A C 1
ATOM 568 O O . LYS A 1 70 ? 15.065 -12.865 -15.935 1.00 79.88 70 LYS A O 1
ATOM 573 N N . ASN A 1 71 ? 13.110 -11.866 -15.450 1.00 76.00 71 ASN A N 1
ATOM 574 C CA . ASN A 1 71 ? 12.371 -12.288 -16.643 1.00 76.00 71 ASN A CA 1
ATOM 575 C C . ASN A 1 71 ? 11.533 -11.123 -17.212 1.00 76.00 71 ASN A C 1
ATOM 577 O O . ASN A 1 71 ? 10.308 -11.108 -17.052 1.0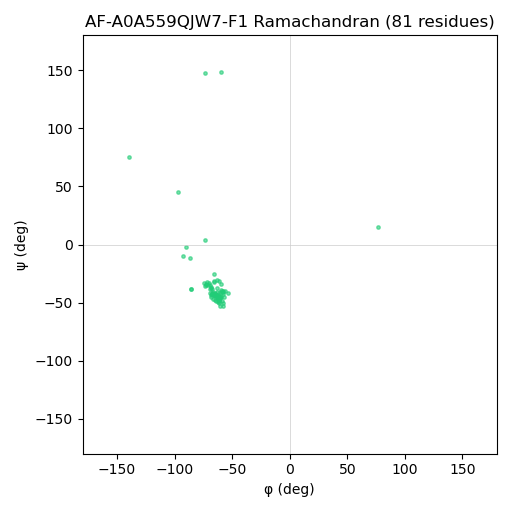0 76.00 71 ASN A O 1
ATOM 581 N N . PRO A 1 72 ? 12.157 -10.136 -17.883 1.00 67.31 72 PRO A N 1
ATOM 582 C CA . PRO A 1 72 ? 11.441 -8.962 -18.385 1.00 67.31 72 PRO A CA 1
ATOM 583 C C . PRO A 1 72 ? 10.429 -9.300 -19.492 1.00 67.31 72 PRO A C 1
ATOM 585 O O . PRO A 1 72 ? 9.384 -8.660 -19.571 1.00 67.31 72 PRO A O 1
ATOM 588 N N . ALA A 1 73 ? 10.697 -10.327 -20.307 1.00 64.88 73 ALA A N 1
ATOM 589 C CA . ALA A 1 73 ? 9.841 -10.723 -21.428 1.00 64.88 73 ALA A CA 1
ATOM 590 C C . ALA A 1 73 ? 8.456 -11.236 -20.986 1.00 64.88 73 ALA A C 1
ATOM 592 O O . ALA A 1 73 ? 7.451 -10.841 -21.568 1.00 64.88 73 ALA A O 1
ATOM 593 N N . CYS A 1 74 ? 8.378 -12.045 -19.922 1.00 61.12 74 CYS A N 1
ATOM 594 C CA . CYS A 1 74 ? 7.091 -12.556 -19.430 1.00 61.12 74 CYS A CA 1
ATOM 595 C C . CYS A 1 74 ? 6.237 -11.470 -18.766 1.00 61.12 74 CYS A C 1
ATOM 597 O O . CYS A 1 74 ? 5.021 -11.488 -18.895 1.00 61.12 74 CYS A O 1
ATOM 599 N N . VAL A 1 75 ? 6.852 -10.508 -18.068 1.00 62.72 75 VAL A N 1
ATOM 600 C CA . VAL A 1 75 ? 6.097 -9.445 -17.380 1.00 62.72 75 VAL A CA 1
ATOM 601 C C . VAL A 1 75 ? 5.508 -8.435 -18.366 1.00 62.72 75 VAL A C 1
ATOM 603 O O . VAL A 1 75 ? 4.429 -7.902 -18.120 1.00 62.72 75 VAL A O 1
ATOM 606 N N . LEU A 1 76 ? 6.202 -8.165 -19.474 1.00 63.09 76 LEU A N 1
ATOM 607 C CA . LEU A 1 76 ? 5.700 -7.281 -20.527 1.00 63.09 76 LEU A CA 1
ATOM 608 C C . LEU A 1 76 ? 4.574 -7.937 -21.343 1.00 63.09 76 LEU A C 1
ATOM 610 O O . LEU A 1 76 ? 3.642 -7.234 -21.718 1.00 63.09 76 LEU A O 1
ATOM 614 N N . GLY A 1 77 ? 4.634 -9.257 -21.568 1.00 5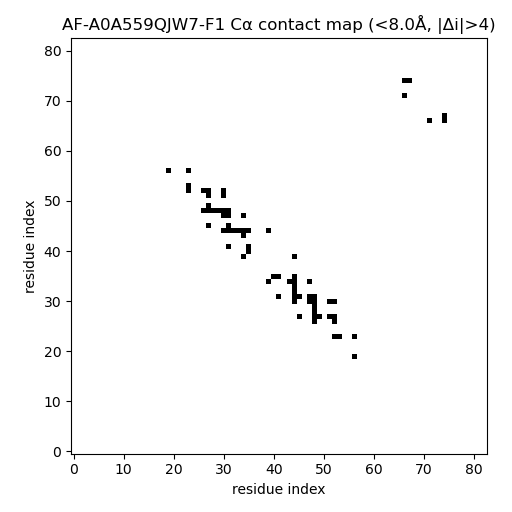9.44 77 GLY A N 1
ATOM 615 C CA . GLY A 1 77 ? 3.572 -10.019 -22.240 1.00 59.44 77 GLY A CA 1
ATOM 616 C C . GLY A 1 77 ? 2.274 -10.083 -21.430 1.00 59.44 77 GLY A C 1
ATOM 617 O O . GLY A 1 77 ? 1.220 -9.743 -21.946 1.00 59.44 77 GLY A O 1
ATOM 618 N N . ASP A 1 78 ? 2.369 -10.384 -20.133 1.00 55.28 78 ASP A N 1
ATOM 619 C CA . ASP A 1 78 ? 1.220 -10.472 -19.210 1.00 55.28 78 ASP A CA 1
ATOM 620 C C . ASP A 1 78 ? 0.520 -9.111 -18.986 1.00 55.28 78 ASP A C 1
ATOM 622 O O . ASP A 1 78 ? -0.659 -9.036 -18.669 1.00 55.28 78 ASP A O 1
ATOM 626 N N . GLN A 1 79 ? 1.240 -7.997 -19.167 1.00 51.97 79 GLN A N 1
ATOM 627 C CA . GLN A 1 79 ? 0.684 -6.636 -19.092 1.00 51.97 79 GLN A CA 1
ATOM 628 C C . GLN A 1 79 ? 0.084 -6.139 -20.423 1.00 51.97 79 GLN A C 1
ATOM 630 O O . GLN A 1 79 ? -0.544 -5.074 -20.437 1.00 51.97 79 GLN A O 1
ATOM 635 N N . GLY A 1 80 ? 0.323 -6.855 -21.528 1.00 49.81 80 GLY A N 1
ATOM 636 C CA . GLY A 1 80 ? -0.121 -6.503 -22.879 1.00 49.81 80 GLY A CA 1
ATOM 637 C C . GLY A 1 80 ? -1.466 -7.108 -23.286 1.00 49.81 80 GLY A C 1
ATOM 638 O O . GLY A 1 80 ? -2.005 -6.700 -24.307 1.00 49.81 80 GLY A O 1
ATOM 639 N N . GLU A 1 81 ? -2.010 -8.034 -22.494 1.00 45.41 81 GLU A N 1
ATOM 640 C CA . GLU A 1 81 ? -3.244 -8.778 -22.803 1.00 45.41 81 GLU A CA 1
ATOM 641 C C . GLU A 1 81 ? -4.531 -8.100 -22.279 1.00 45.41 81 GLU A C 1
ATOM 643 O O . GLU A 1 81 ? -5.633 -8.556 -22.558 1.00 45.41 81 GLU A O 1
ATOM 648 N N . ASP A 1 82 ? -4.400 -6.968 -21.574 1.00 48.97 82 ASP A N 1
ATOM 649 C CA . ASP A 1 82 ? -5.514 -6.102 -21.145 1.00 48.97 82 ASP A CA 1
ATOM 650 C C . ASP A 1 82 ? -5.721 -4.912 -22.117 1.00 48.97 82 ASP A C 1
ATOM 652 O O . ASP A 1 82 ? -5.799 -3.744 -21.704 1.00 48.97 82 ASP A O 1
ATOM 656 N N . SER A 1 83 ? -5.716 -5.148 -23.432 1.00 42.38 83 SER A N 1
ATOM 657 C CA . SER A 1 83 ? -6.104 -4.159 -24.459 1.00 42.38 83 SER A CA 1
ATOM 658 C C . SER A 1 83 ? -6.765 -4.818 -25.658 1.00 42.38 83 SER A C 1
ATOM 660 O O . SER A 1 83 ? -6.228 -5.838 -26.135 1.00 42.38 83 SER A O 1
#

Solvent-accessible surface area (backbone atoms only — not comparable to full-atom values): 4514 Å² total; per-residue (Å²): 113,72,69,57,52,53,53,54,51,52,52,51,53,50,56,50,51,52,52,48,64,55,50,44,59,52,42,26,51,52,42,21,50,56,33,41,76,72,71,43,55,69,68,58,12,46,54,51,10,51,56,52,32,52,50,51,52,50,53,54,50,51,52,52,50,52,44,42,73,76,44,49,69,63,54,55,53,72,66,57,73,84,113

Radius of gyration: 16.93 Å; Cα contacts (8 Å, |Δi|>4): 36; chains: 1; bounding box: 30×20×49 Å

Foldseek 3Di:
DVVVVVVVVVVVVVVLVVVLVVQLVVQQVVQLVVCVVVVDDSVVSNVRSNVVSVVVSVVVVVVVVVCCVVCVPVVSVVVPPPD

pLDDT: mean 81.21, std 13.52, range [42.38, 94.81]

Mean predicted aligned error: 7.82 Å

Secondary structure (DSSP, 8-state):
-HHHHHHHHHHHHHHHHHHHHHHHHHHHHHHHHHHHHTT--HHHHHHHHHHHHHHHHHHHHHHHHHHHHH-HHHHHHHTSS--